Protein AF-A0A5C7MRT9-F1 (afdb_monomer_lite)

pLDDT: mean 90.29, std 13.17, range [33.81, 98.38]

Foldseek 3Di:
DPFPLAVDPDLVVLLVLLLVLLVPFDPRDPPVLSVLQSNLSSLLSPLCHPVHLVVTPVLSLVLLVCVLVDQSLVSSVVSRGDPVSSVSSVVLVPDDSVSSVSSSVSSNRSSVVVPDDDPDPPD

Structure (mmCIF, N/CA/C/O backbone):
data_AF-A0A5C7MRT9-F1
#
_entry.id   AF-A0A5C7MRT9-F1
#
loop_
_atom_site.group_PDB
_atom_site.id
_atom_site.type_symbol
_atom_site.label_atom_id
_atom_site.label_alt_id
_atom_site.label_comp_id
_atom_site.label_asym_id
_atom_site.label_entity_id
_atom_site.label_seq_id
_atom_site.pdbx_PDB_ins_code
_atom_site.Cartn_x
_atom_site.Cartn_y
_atom_site.Cartn_z
_atom_site.occupancy
_atom_site.B_iso_or_equiv
_atom_site.auth_seq_id
_atom_site.auth_comp_id
_atom_site.auth_asym_id
_atom_site.auth_atom_id
_atom_site.pdbx_PDB_model_num
ATOM 1 N N . MET A 1 1 ? 3.716 -20.343 1.724 1.00 57.84 1 MET A N 1
ATOM 2 C CA . MET A 1 1 ? 2.709 -19.690 0.866 1.00 57.84 1 MET A CA 1
ATOM 3 C C . MET A 1 1 ? 3.471 -18.870 -0.161 1.00 57.84 1 MET A C 1
ATOM 5 O O . MET A 1 1 ? 4.458 -18.258 0.225 1.00 57.84 1 MET A O 1
ATOM 9 N N . THR A 1 2 ? 3.120 -18.948 -1.443 1.00 80.62 2 THR A N 1
ATOM 10 C CA . THR A 1 2 ? 3.771 -18.133 -2.485 1.00 80.62 2 THR A CA 1
ATOM 11 C C . THR A 1 2 ? 3.417 -16.666 -2.255 1.00 80.62 2 THR A C 1
ATOM 13 O O . THR A 1 2 ? 2.261 -16.381 -1.954 1.00 80.62 2 THR A O 1
ATOM 16 N N . ASP A 1 3 ? 4.393 -15.760 -2.366 1.00 89.44 3 ASP A N 1
ATOM 17 C CA . ASP A 1 3 ? 4.154 -14.318 -2.230 1.00 89.44 3 ASP A CA 1
ATOM 18 C C . ASP A 1 3 ? 3.143 -13.856 -3.304 1.00 89.44 3 ASP A C 1
ATOM 20 O O . ASP A 1 3 ? 3.417 -14.035 -4.499 1.00 89.44 3 ASP A O 1
ATOM 24 N N . PRO A 1 4 ? 1.971 -13.314 -2.916 1.00 90.12 4 PRO A N 1
ATOM 25 C CA . PRO A 1 4 ? 0.929 -12.918 -3.858 1.00 90.12 4 PRO A CA 1
ATOM 26 C C . PRO A 1 4 ? 1.343 -11.755 -4.767 1.00 90.12 4 PRO A C 1
ATOM 28 O O . PRO A 1 4 ? 0.759 -11.599 -5.837 1.00 90.12 4 PRO A O 1
ATOM 31 N N . THR A 1 5 ? 2.365 -10.961 -4.429 1.00 94.00 5 THR A N 1
ATOM 32 C CA . THR A 1 5 ? 2.812 -9.890 -5.335 1.00 94.00 5 THR A CA 1
ATOM 33 C C . THR A 1 5 ? 3.476 -10.441 -6.599 1.00 94.00 5 THR A C 1
ATOM 35 O O . THR A 1 5 ? 3.490 -9.763 -7.624 1.00 94.00 5 THR A O 1
ATOM 38 N N . ASN A 1 6 ? 3.944 -11.696 -6.584 1.00 94.50 6 ASN A N 1
ATOM 39 C CA . ASN A 1 6 ? 4.554 -12.339 -7.751 1.00 94.50 6 ASN A CA 1
ATOM 40 C C . ASN A 1 6 ? 3.563 -12.620 -8.885 1.00 94.50 6 ASN A C 1
ATOM 42 O O . ASN A 1 6 ? 3.990 -12.812 -10.021 1.00 94.50 6 ASN A O 1
ATOM 46 N N . VAL A 1 7 ? 2.256 -12.676 -8.600 1.00 93.94 7 VAL A N 1
ATOM 47 C CA . VAL A 1 7 ? 1.239 -12.868 -9.646 1.00 93.94 7 VAL A CA 1
ATOM 48 C C . VAL A 1 7 ? 0.743 -11.549 -10.233 1.00 93.94 7 VAL A C 1
ATOM 50 O O . VAL A 1 7 ? -0.078 -11.580 -11.145 1.00 93.94 7 VAL A O 1
ATOM 53 N N . ILE A 1 8 ? 1.209 -10.405 -9.721 1.00 96.94 8 ILE A N 1
ATOM 54 C CA . ILE A 1 8 ? 0.821 -9.075 -10.189 1.00 96.94 8 ILE A CA 1
ATOM 55 C C . ILE A 1 8 ? 1.636 -8.717 -11.431 1.00 96.94 8 ILE A C 1
ATOM 57 O O . ILE A 1 8 ? 2.828 -8.439 -11.357 1.00 96.94 8 ILE A O 1
ATOM 61 N N . ASP A 1 9 ? 0.960 -8.709 -12.575 1.00 96.31 9 ASP A N 1
ATOM 62 C CA . ASP A 1 9 ? 1.498 -8.327 -13.886 1.00 96.31 9 ASP A CA 1
ATOM 63 C C . ASP A 1 9 ? 1.045 -6.927 -14.337 1.00 96.31 9 ASP A C 1
ATOM 65 O O . ASP A 1 9 ? 1.481 -6.431 -15.371 1.00 96.31 9 ASP A O 1
ATOM 69 N N . SER A 1 10 ? 0.139 -6.299 -13.586 1.00 97.56 10 SER A N 1
ATOM 70 C CA . SER A 1 10 ? -0.526 -5.054 -13.962 1.00 97.56 10 SER A CA 1
ATOM 71 C C . SER A 1 10 ? -1.142 -4.362 -12.747 1.00 97.56 10 SER A C 1
ATOM 73 O O . SER A 1 10 ? -1.501 -5.004 -11.753 1.00 97.56 10 SER A O 1
ATOM 75 N N . TYR A 1 11 ? -1.330 -3.042 -12.840 1.00 97.19 11 TYR A N 1
ATOM 76 C CA . TYR A 1 11 ? -2.042 -2.283 -11.807 1.00 97.19 11 TYR A CA 1
ATOM 77 C C . TYR A 1 11 ? -3.511 -2.718 -11.683 1.00 97.19 11 TYR A C 1
ATOM 79 O O . TYR A 1 11 ? -4.061 -2.730 -10.586 1.00 97.19 11 TYR A O 1
ATOM 87 N N . GLU A 1 12 ? -4.147 -3.134 -12.783 1.00 97.81 12 GLU A N 1
ATOM 88 C CA . GLU A 1 12 ? -5.518 -3.659 -12.762 1.00 97.81 12 GLU A CA 1
ATOM 89 C C . GLU A 1 12 ? -5.620 -4.918 -11.894 1.00 97.81 12 GLU A C 1
ATOM 91 O O . GLU A 1 12 ? -6.493 -5.006 -11.029 1.00 97.81 12 GLU A O 1
ATOM 96 N N . ARG A 1 13 ? -4.677 -5.857 -12.042 1.00 97.69 13 ARG A N 1
ATOM 97 C CA . ARG A 1 13 ? -4.628 -7.049 -11.193 1.00 97.69 13 ARG A CA 1
ATOM 98 C C . ARG A 1 13 ? -4.341 -6.703 -9.733 1.00 97.69 13 ARG A C 1
ATOM 100 O O . ARG A 1 13 ? -4.981 -7.267 -8.844 1.00 97.69 13 ARG A O 1
ATOM 107 N N . ALA A 1 14 ? -3.434 -5.756 -9.479 1.00 97.75 14 ALA A N 1
ATOM 108 C CA . ALA A 1 14 ? -3.190 -5.245 -8.130 1.00 97.75 14 ALA A CA 1
ATOM 109 C C . ALA A 1 14 ? -4.468 -4.647 -7.516 1.00 97.75 14 ALA A C 1
ATOM 111 O O . ALA A 1 14 ? -4.784 -4.914 -6.358 1.00 97.75 14 ALA A O 1
ATOM 112 N N . SER A 1 15 ? -5.241 -3.900 -8.310 1.00 98.00 15 SER A N 1
ATOM 113 C CA . SER A 1 15 ? -6.513 -3.306 -7.900 1.00 98.00 15 SER A CA 1
ATOM 114 C C . SER A 1 15 ? -7.576 -4.356 -7.597 1.00 98.00 15 SER A C 1
ATOM 116 O O . SER A 1 15 ? -8.184 -4.306 -6.529 1.00 98.00 15 SER A O 1
ATOM 118 N N . ALA A 1 16 ? -7.759 -5.347 -8.472 1.00 97.44 16 ALA A N 1
ATOM 119 C CA . ALA A 1 16 ? -8.692 -6.446 -8.244 1.00 97.44 16 ALA A CA 1
ATOM 120 C C . ALA A 1 16 ? -8.362 -7.211 -6.951 1.00 97.44 16 ALA A C 1
ATOM 122 O O . ALA A 1 16 ? -9.256 -7.508 -6.156 1.00 97.44 16 ALA A O 1
ATOM 123 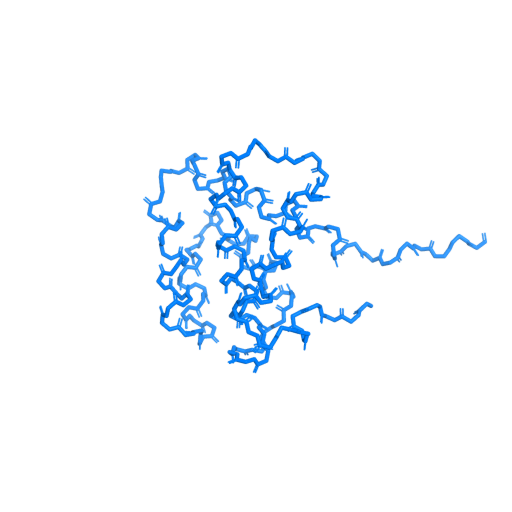N N . MET A 1 17 ? -7.074 -7.475 -6.707 1.00 95.62 17 MET A N 1
ATOM 124 C CA . MET A 1 17 ? -6.619 -8.135 -5.486 1.00 95.62 17 MET A CA 1
ATOM 125 C C . MET A 1 17 ? -6.855 -7.270 -4.244 1.00 95.62 17 MET A C 1
ATOM 127 O O . MET A 1 17 ? -7.420 -7.757 -3.269 1.00 95.62 17 MET A O 1
ATOM 131 N N . ALA A 1 18 ? -6.487 -5.987 -4.279 1.00 96.56 18 ALA A N 1
ATOM 132 C CA . ALA A 1 18 ? -6.720 -5.060 -3.173 1.00 96.56 18 ALA A CA 1
ATOM 133 C C . ALA A 1 18 ? -8.208 -4.964 -2.812 1.00 96.56 18 ALA A C 1
ATOM 135 O O . ALA A 1 18 ? -8.572 -5.085 -1.645 1.00 96.56 18 ALA A O 1
ATOM 136 N N . TRP A 1 19 ? -9.080 -4.838 -3.814 1.00 96.62 19 TRP A N 1
ATOM 137 C CA . TRP A 1 19 ? -10.527 -4.834 -3.617 1.00 96.62 19 TRP A CA 1
ATOM 138 C C . TRP A 1 19 ? -11.048 -6.120 -2.986 1.00 96.62 19 TRP A C 1
ATOM 140 O O . TRP A 1 19 ? -11.885 -6.060 -2.084 1.00 96.62 19 TRP A O 1
ATOM 150 N N . ALA A 1 20 ? -10.564 -7.275 -3.445 1.00 94.25 20 ALA A N 1
ATOM 151 C CA . ALA A 1 20 ? -10.942 -8.555 -2.865 1.00 94.25 20 ALA A CA 1
ATOM 152 C C . ALA A 1 20 ? -10.535 -8.629 -1.387 1.00 94.25 20 ALA A C 1
ATOM 154 O O . ALA A 1 20 ? -11.364 -8.969 -0.548 1.00 94.25 20 ALA A O 1
ATOM 155 N N . LEU A 1 21 ? -9.299 -8.251 -1.050 1.00 93.38 21 LEU A N 1
ATOM 156 C CA . LEU A 1 21 ? -8.803 -8.326 0.326 1.00 93.38 21 LEU A CA 1
ATOM 157 C C . LEU A 1 21 ? -9.499 -7.346 1.265 1.00 93.38 21 LEU A C 1
ATOM 159 O O . LEU A 1 21 ? -9.862 -7.731 2.370 1.00 93.38 21 LEU A O 1
ATOM 163 N N . ILE A 1 22 ? -9.754 -6.115 0.825 1.00 94.88 22 ILE A N 1
ATOM 164 C CA . ILE A 1 22 ? -10.477 -5.124 1.630 1.00 94.88 22 ILE A CA 1
ATOM 165 C C . ILE A 1 22 ? -11.912 -5.584 1.927 1.00 94.88 22 ILE A C 1
ATOM 167 O O . ILE A 1 22 ? -12.391 -5.434 3.049 1.00 94.88 22 ILE A O 1
ATOM 171 N N . ARG A 1 23 ? -12.598 -6.185 0.946 1.00 93.12 23 ARG A N 1
ATOM 172 C CA . ARG A 1 23 ? -13.979 -6.676 1.116 1.00 93.12 23 ARG A CA 1
ATOM 173 C C . ARG A 1 23 ? -14.072 -7.951 1.947 1.00 93.12 23 ARG A C 1
ATOM 175 O O . ARG A 1 23 ? -15.088 -8.171 2.598 1.00 93.12 23 ARG A O 1
ATOM 182 N N . LEU A 1 24 ? -13.046 -8.796 1.879 1.00 90.75 24 LEU A N 1
ATOM 183 C CA . LEU A 1 24 ? -12.975 -10.075 2.586 1.00 90.75 24 LEU A CA 1
ATOM 184 C C . LEU A 1 24 ? -12.237 -9.974 3.927 1.00 90.75 24 LEU A C 1
ATOM 186 O O . LEU A 1 24 ? -12.068 -10.992 4.598 1.00 90.75 24 LEU A O 1
ATOM 190 N N . ALA A 1 25 ? -11.790 -8.775 4.312 1.00 89.88 25 ALA A N 1
ATOM 191 C CA . ALA A 1 25 ? -11.114 -8.548 5.577 1.00 89.88 25 ALA A CA 1
ATOM 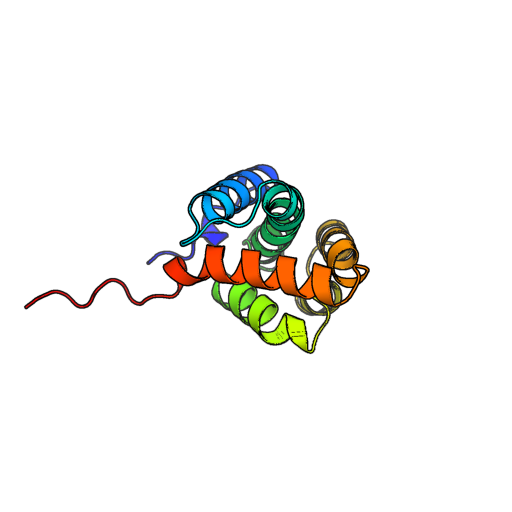192 C C . ALA A 1 25 ? -12.002 -9.007 6.751 1.00 89.88 25 ALA A C 1
ATOM 194 O O . ALA A 1 25 ? -13.223 -8.808 6.712 1.00 89.88 25 ALA A O 1
ATOM 195 N N . PRO A 1 26 ? -11.414 -9.587 7.812 1.00 80.88 26 PRO A N 1
ATOM 196 C CA . PRO A 1 26 ? -12.130 -9.798 9.061 1.00 80.88 26 PRO A CA 1
ATOM 197 C C . PRO A 1 26 ? -12.648 -8.442 9.550 1.00 80.88 26 PRO A C 1
ATOM 199 O O . PRO A 1 26 ? -11.858 -7.517 9.724 1.00 80.88 26 PRO A O 1
ATOM 202 N N . GLU A 1 27 ? -13.966 -8.324 9.722 1.00 84.38 27 GLU A N 1
ATOM 203 C CA . GLU A 1 27 ? -14.642 -7.061 10.061 1.00 84.38 27 GLU A CA 1
ATOM 204 C C . GLU A 1 27 ? -14.411 -5.961 9.003 1.00 84.38 27 GLU A C 1
ATOM 206 O O . GLU A 1 27 ? -13.639 -5.018 9.213 1.00 84.38 27 GLU A O 1
ATOM 211 N N . PRO A 1 28 ? -15.079 -6.062 7.837 1.00 82.69 28 PRO A N 1
ATOM 212 C CA . PRO A 1 28 ? -14.870 -5.119 6.751 1.00 82.69 28 PRO A CA 1
ATOM 213 C C . PRO A 1 28 ? -15.252 -3.703 7.188 1.00 82.69 28 PRO A C 1
ATOM 215 O O . PRO A 1 28 ? -16.279 -3.475 7.833 1.00 82.69 28 PRO A O 1
ATOM 218 N N . THR A 1 29 ? -14.431 -2.727 6.801 1.00 87.75 29 THR A N 1
ATOM 219 C CA . THR A 1 29 ? -14.714 -1.319 7.095 1.00 87.75 29 THR A CA 1
ATOM 220 C C . THR A 1 29 ? -15.978 -0.861 6.363 1.00 87.75 29 THR A C 1
ATOM 222 O O . THR A 1 29 ? -16.354 -1.470 5.359 1.00 87.75 29 THR A O 1
ATOM 225 N N . PRO A 1 30 ? -16.626 0.243 6.774 1.00 92.00 30 PRO A N 1
ATOM 226 C CA . PRO A 1 30 ? -17.714 0.836 5.996 1.00 92.00 30 PRO A CA 1
ATOM 227 C C . PRO A 1 30 ? -17.322 1.071 4.529 1.00 92.00 30 PRO A C 1
ATOM 229 O O . PRO A 1 30 ? -16.159 1.364 4.245 1.00 92.00 30 PRO A O 1
ATOM 232 N N . ALA A 1 31 ? -18.291 0.973 3.611 1.00 91.19 31 ALA A N 1
ATOM 233 C CA . ALA A 1 31 ? -18.063 0.997 2.158 1.00 91.19 31 ALA A CA 1
ATOM 234 C C . ALA A 1 31 ? -17.222 2.195 1.683 1.00 91.19 31 ALA A C 1
ATOM 236 O O . ALA A 1 31 ? -16.297 2.020 0.897 1.00 91.19 31 ALA A O 1
ATOM 237 N N . PHE A 1 32 ? -17.466 3.382 2.244 1.00 92.12 32 PHE A N 1
ATOM 238 C CA . PHE A 1 32 ? -16.675 4.584 1.968 1.00 92.12 32 PHE A CA 1
ATOM 239 C C . PHE A 1 32 ? -15.169 4.377 2.215 1.00 92.12 32 PHE A C 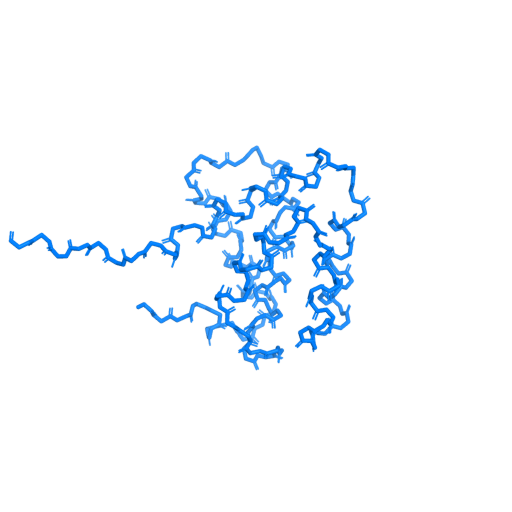1
ATOM 241 O O . PHE A 1 32 ? -14.332 4.702 1.378 1.00 92.12 32 PHE A O 1
ATOM 248 N N . TRP A 1 33 ? -14.811 3.766 3.347 1.00 92.44 33 TRP A N 1
ATOM 249 C CA . TRP A 1 33 ? -13.415 3.486 3.679 1.00 92.44 33 TRP A CA 1
ATOM 250 C C . TRP A 1 33 ? -12.825 2.369 2.819 1.00 92.44 33 TRP A C 1
ATOM 252 O O . TRP A 1 33 ? -11.619 2.366 2.580 1.00 92.44 33 TRP A O 1
ATOM 262 N N . GLN A 1 34 ? -13.651 1.461 2.295 1.00 93.25 34 GLN A N 1
ATOM 263 C CA . GLN A 1 34 ? -13.199 0.467 1.320 1.00 93.25 34 GLN A CA 1
ATOM 264 C C . GLN A 1 34 ? -12.824 1.124 -0.015 1.00 93.25 34 GLN A C 1
ATOM 266 O O . GLN A 1 34 ? -11.771 0.823 -0.573 1.00 93.25 34 GLN A O 1
ATOM 271 N N . GLU A 1 35 ? -13.652 2.057 -0.495 1.00 93.12 35 GLU A N 1
ATOM 272 C CA . GLU A 1 35 ? -13.413 2.831 -1.722 1.00 93.12 35 GLU A CA 1
ATOM 273 C C . GLU A 1 35 ? -12.138 3.672 -1.655 1.00 93.12 35 GLU A C 1
ATOM 275 O O . GLU A 1 35 ? -11.432 3.792 -2.655 1.00 93.12 35 GLU A O 1
ATOM 280 N N . MET A 1 36 ? -11.803 4.185 -0.472 1.00 92.38 36 MET A N 1
ATOM 281 C CA . MET A 1 36 ? -10.582 4.959 -0.250 1.00 92.38 36 MET A CA 1
ATOM 282 C C . MET A 1 36 ? -9.337 4.081 -0.048 1.00 92.38 36 MET A C 1
ATOM 284 O O . MET A 1 36 ? -8.253 4.421 -0.520 1.00 92.38 36 MET A O 1
ATOM 288 N N . SER A 1 37 ? -9.468 2.941 0.636 1.00 94.94 37 SER A N 1
ATOM 289 C CA . SER A 1 37 ? -8.326 2.076 0.974 1.00 94.94 37 SER A CA 1
ATOM 290 C C . SER A 1 37 ? -7.889 1.156 -0.166 1.00 94.94 37 SER A C 1
ATOM 292 O O . SER A 1 37 ? -6.692 0.915 -0.326 1.00 94.94 37 SER A O 1
ATOM 294 N N . ALA A 1 38 ? -8.814 0.664 -0.996 1.00 96.25 38 ALA A N 1
ATOM 295 C CA . ALA A 1 38 ? -8.474 -0.277 -2.063 1.00 96.25 38 ALA A CA 1
ATOM 296 C C . ALA A 1 38 ? -7.500 0.302 -3.115 1.00 96.25 38 ALA A C 1
ATOM 298 O O . ALA A 1 38 ? -6.540 -0.391 -3.457 1.00 96.25 38 ALA A O 1
ATOM 299 N N . PRO A 1 39 ? -7.647 1.550 -3.610 1.00 96.69 39 PRO A N 1
ATOM 300 C CA . PRO A 1 39 ? -6.686 2.134 -4.551 1.00 96.69 39 PRO A CA 1
ATOM 301 C C . PRO A 1 39 ? -5.282 2.325 -3.963 1.00 96.69 39 PRO A C 1
ATOM 303 O O . PRO A 1 39 ? -4.290 2.132 -4.671 1.00 96.69 39 PRO A O 1
ATOM 306 N N . ALA A 1 40 ? -5.198 2.679 -2.677 1.00 96.75 40 ALA A N 1
ATOM 307 C CA . ALA A 1 40 ? -3.937 2.832 -1.958 1.00 96.75 40 ALA A CA 1
ATOM 308 C C . ALA A 1 40 ? -3.233 1.483 -1.768 1.00 96.75 40 ALA A C 1
ATOM 310 O O . ALA A 1 40 ? -2.055 1.336 -2.095 1.00 96.75 40 ALA A O 1
ATOM 311 N N . LEU A 1 41 ? -3.977 0.463 -1.335 1.00 97.44 41 LEU A N 1
ATOM 312 C CA . LEU A 1 41 ? -3.451 -0.890 -1.203 1.00 97.44 41 LEU A CA 1
ATOM 313 C C . LEU A 1 41 ? -3.024 -1.464 -2.564 1.00 97.44 41 LEU A C 1
ATOM 315 O O . LEU A 1 41 ? -1.988 -2.116 -2.661 1.00 97.44 41 LEU A O 1
ATOM 319 N N . ALA A 1 42 ? -3.764 -1.160 -3.633 1.00 98.19 42 ALA A N 1
ATOM 320 C CA . ALA A 1 42 ? -3.383 -1.523 -4.995 1.00 98.19 42 ALA A CA 1
ATOM 321 C C . ALA A 1 42 ? -2.052 -0.885 -5.418 1.00 98.19 42 ALA A C 1
ATOM 323 O O . ALA A 1 42 ? -1.239 -1.544 -6.061 1.00 98.19 42 ALA A O 1
ATOM 324 N N . ALA A 1 43 ? -1.812 0.377 -5.042 1.00 98.19 43 ALA A N 1
ATOM 325 C CA . ALA A 1 43 ? -0.547 1.053 -5.321 1.00 98.19 43 ALA A CA 1
ATOM 326 C C . ALA A 1 43 ? 0.625 0.400 -4.574 1.00 98.19 43 ALA A C 1
ATOM 328 O O . ALA A 1 43 ? 1.658 0.147 -5.186 1.00 98.19 43 ALA A O 1
ATOM 329 N N . LEU A 1 44 ? 0.447 0.032 -3.299 1.00 97.75 44 LEU A N 1
ATOM 330 C CA . LEU A 1 44 ? 1.455 -0.731 -2.549 1.00 97.75 44 LEU A CA 1
ATOM 331 C C . LEU A 1 44 ? 1.733 -2.099 -3.180 1.00 97.75 44 LEU A C 1
ATOM 333 O O . LEU A 1 44 ? 2.888 -2.493 -3.323 1.00 97.75 44 LEU A O 1
ATOM 337 N N . PHE A 1 45 ? 0.688 -2.820 -3.580 1.00 98.00 45 PHE A N 1
ATOM 338 C CA . PHE A 1 45 ? 0.822 -4.130 -4.211 1.00 98.00 45 PHE A CA 1
ATOM 339 C C . PHE A 1 45 ? 1.535 -4.072 -5.556 1.00 98.00 45 PHE A C 1
ATOM 341 O O . PHE A 1 45 ? 2.422 -4.887 -5.802 1.00 98.00 45 PHE A O 1
ATOM 348 N N . TYR A 1 46 ? 1.179 -3.112 -6.410 1.00 98.38 46 TYR A N 1
ATOM 349 C CA . TYR A 1 46 ? 1.869 -2.936 -7.681 1.00 98.38 46 TYR A CA 1
ATOM 350 C C . TYR A 1 46 ? 3.325 -2.520 -7.462 1.00 98.38 46 TYR A C 1
ATOM 352 O O . TYR A 1 46 ? 4.213 -3.148 -8.035 1.00 98.38 46 TYR A O 1
ATOM 360 N N . ALA A 1 47 ? 3.579 -1.568 -6.557 1.00 98.12 47 ALA A N 1
ATOM 361 C CA . ALA A 1 47 ? 4.934 -1.156 -6.205 1.00 98.12 47 ALA A CA 1
ATOM 362 C C . ALA A 1 47 ? 5.787 -2.336 -5.724 1.00 98.12 47 ALA A C 1
ATOM 364 O O . ALA A 1 47 ? 6.941 -2.468 -6.113 1.00 98.12 47 ALA A O 1
ATOM 365 N N . ALA A 1 48 ? 5.221 -3.241 -4.926 1.00 97.62 48 ALA A N 1
ATOM 366 C CA . ALA A 1 48 ? 5.910 -4.421 -4.410 1.00 97.62 48 ALA A CA 1
ATOM 367 C C . ALA A 1 48 ? 6.062 -5.575 -5.419 1.00 97.62 48 ALA A C 1
ATOM 369 O O . ALA A 1 48 ? 6.730 -6.569 -5.112 1.00 97.62 48 ALA A O 1
ATOM 370 N N . SER A 1 49 ? 5.417 -5.487 -6.582 1.00 97.56 49 SER A N 1
ATOM 371 C CA . SER A 1 49 ? 5.425 -6.536 -7.601 1.00 97.56 49 SER A CA 1
ATOM 372 C C . SER A 1 49 ? 6.738 -6.568 -8.395 1.00 97.56 49 SER A C 1
ATOM 374 O O . SER A 1 49 ? 7.460 -5.568 -8.432 1.00 97.56 49 SER A O 1
ATOM 376 N N . PRO A 1 50 ? 7.043 -7.676 -9.098 1.00 97.00 50 PRO A N 1
ATOM 377 C CA . PRO A 1 50 ? 8.185 -7.746 -10.012 1.00 97.00 50 PRO A CA 1
ATOM 378 C C . PRO A 1 50 ? 8.142 -6.748 -11.180 1.00 97.00 50 PRO A C 1
ATOM 380 O O . PRO A 1 50 ? 9.165 -6.549 -11.827 1.00 97.00 50 PRO A O 1
ATOM 383 N N . GLN A 1 51 ? 6.977 -6.159 -11.478 1.00 97.12 51 GLN A N 1
ATOM 384 C CA . GLN A 1 51 ? 6.832 -5.146 -12.532 1.00 97.12 51 GLN A CA 1
ATOM 385 C C . GLN A 1 51 ? 7.301 -3.753 -12.091 1.00 97.12 51 GLN A C 1
ATOM 387 O O . GLN A 1 51 ? 7.407 -2.861 -12.929 1.00 97.12 51 GLN A O 1
ATOM 392 N N . ASP A 1 52 ? 7.564 -3.568 -10.795 1.00 96.75 52 ASP A N 1
ATOM 393 C CA . ASP A 1 52 ? 8.089 -2.327 -10.233 1.00 96.75 52 ASP A CA 1
ATOM 394 C C . ASP A 1 52 ? 9.300 -2.645 -9.334 1.00 96.75 52 ASP A C 1
ATOM 396 O O . ASP A 1 52 ? 10.354 -3.044 -9.830 1.00 96.75 52 ASP A O 1
ATOM 400 N N . THR A 1 53 ? 9.180 -2.560 -8.006 1.00 97.00 53 THR A N 1
ATOM 401 C CA . THR A 1 53 ? 10.352 -2.669 -7.114 1.00 97.00 53 THR A CA 1
ATOM 402 C C . THR A 1 53 ? 10.753 -4.101 -6.748 1.00 97.00 53 THR A C 1
ATOM 404 O O . THR A 1 53 ? 11.848 -4.316 -6.224 1.00 97.00 53 THR A O 1
ATOM 407 N N . GLY A 1 54 ? 9.869 -5.085 -6.941 1.00 96.12 54 GLY A N 1
ATOM 408 C CA . GLY A 1 54 ? 10.102 -6.484 -6.561 1.00 96.12 54 GLY A CA 1
ATOM 409 C C . GLY A 1 54 ? 10.271 -6.728 -5.054 1.00 96.12 54 GLY A C 1
ATOM 410 O O . GLY A 1 54 ? 10.839 -7.743 -4.655 1.00 96.12 54 GLY A O 1
ATOM 411 N N . ARG A 1 55 ? 9.820 -5.803 -4.197 1.00 95.88 55 ARG A N 1
ATOM 412 C CA . ARG A 1 55 ? 10.039 -5.857 -2.738 1.00 95.88 55 ARG A CA 1
ATOM 413 C C . ARG A 1 55 ? 9.194 -6.900 -1.997 1.00 95.88 55 ARG A C 1
ATOM 415 O O . ARG A 1 55 ? 9.532 -7.245 -0.864 1.00 95.88 55 ARG A O 1
ATOM 422 N N . GLY A 1 56 ? 8.129 -7.406 -2.616 1.00 94.94 56 GLY A N 1
ATOM 423 C CA . GLY A 1 56 ? 7.303 -8.476 -2.055 1.00 94.94 56 GLY A CA 1
ATOM 424 C C . GLY A 1 56 ? 6.309 -8.037 -0.975 1.00 94.94 56 GLY A C 1
ATOM 425 O O . GLY A 1 56 ? 6.329 -6.906 -0.479 1.00 94.94 56 GLY A O 1
ATOM 426 N N . MET A 1 57 ? 5.441 -8.964 -0.569 1.00 94.00 57 MET A N 1
ATOM 427 C CA . MET A 1 57 ? 4.378 -8.733 0.418 1.00 94.00 57 MET A CA 1
ATOM 428 C C . MET A 1 57 ? 4.916 -8.346 1.803 1.00 94.00 57 MET A C 1
ATOM 430 O O . MET A 1 57 ? 4.294 -7.559 2.517 1.00 94.00 57 MET A O 1
ATOM 434 N N . ASN A 1 58 ? 6.099 -8.842 2.179 1.00 92.62 58 ASN A N 1
ATOM 435 C CA . ASN A 1 58 ? 6.737 -8.464 3.443 1.00 92.62 58 ASN A CA 1
ATOM 436 C C . ASN A 1 58 ? 7.015 -6.958 3.510 1.00 92.62 58 ASN A C 1
ATOM 438 O O . ASN A 1 58 ? 6.820 -6.350 4.559 1.00 92.62 58 ASN A O 1
ATOM 442 N N . TRP A 1 59 ? 7.433 -6.343 2.401 1.00 95.31 59 TRP A N 1
ATOM 443 C CA . TRP A 1 59 ? 7.643 -4.899 2.352 1.00 95.31 59 TRP A CA 1
ATOM 444 C C . TRP A 1 59 ? 6.328 -4.129 2.454 1.00 95.31 59 TRP A C 1
ATOM 446 O O . TRP A 1 59 ? 6.274 -3.150 3.191 1.00 95.31 59 TRP A O 1
ATOM 456 N N . VAL A 1 60 ? 5.262 -4.599 1.795 1.00 96.06 60 VAL A N 1
ATOM 457 C CA . VAL A 1 60 ? 3.923 -3.993 1.915 1.00 96.06 60 VAL A CA 1
ATOM 458 C C . VAL A 1 60 ? 3.483 -3.962 3.374 1.00 96.06 60 VAL A C 1
ATOM 460 O O . VAL A 1 60 ? 3.038 -2.929 3.869 1.00 96.06 60 VAL A O 1
ATOM 463 N N . TYR A 1 61 ? 3.654 -5.078 4.081 1.00 93.44 61 TYR A N 1
ATOM 464 C CA . TYR A 1 61 ? 3.302 -5.156 5.490 1.00 93.44 61 TYR A CA 1
ATOM 465 C C . TYR A 1 61 ? 4.131 -4.206 6.358 1.00 93.44 61 TYR A C 1
ATOM 467 O O . TYR A 1 61 ? 3.566 -3.465 7.157 1.00 93.44 61 TYR A O 1
ATOM 475 N N . GLN A 1 62 ? 5.455 -4.178 6.180 1.00 93.75 62 GLN A N 1
ATOM 476 C CA . GLN A 1 62 ? 6.316 -3.263 6.935 1.00 93.75 62 GLN A CA 1
ATOM 477 C C . GLN A 1 62 ? 5.982 -1.795 6.649 1.00 93.75 62 GLN A C 1
ATOM 479 O O . GLN A 1 62 ? 5.886 -1.005 7.580 1.00 93.75 62 GLN A O 1
ATOM 484 N N . ALA A 1 63 ? 5.719 -1.434 5.389 1.00 95.69 63 ALA A N 1
ATOM 485 C CA . ALA A 1 63 ? 5.295 -0.085 5.025 1.00 95.69 63 ALA A CA 1
ATOM 486 C C . ALA A 1 63 ? 3.984 0.306 5.723 1.00 95.69 63 ALA A C 1
ATOM 488 O O . ALA A 1 63 ? 3.852 1.433 6.190 1.00 95.69 63 ALA A O 1
ATOM 489 N N . LEU A 1 64 ? 3.035 -0.629 5.840 1.00 95.19 64 LEU A N 1
ATOM 490 C CA . LEU A 1 64 ? 1.791 -0.404 6.569 1.00 95.19 64 LEU A CA 1
ATOM 491 C C . LEU A 1 64 ? 2.005 -0.295 8.078 1.00 95.19 64 LEU A C 1
ATOM 493 O O . LEU A 1 64 ? 1.331 0.522 8.693 1.00 95.19 64 LEU A O 1
ATOM 497 N N . LEU A 1 65 ? 2.897 -1.078 8.691 1.00 92.62 65 LEU A N 1
ATOM 498 C CA . LEU A 1 65 ? 3.222 -0.970 10.121 1.00 92.62 65 LEU A CA 1
ATOM 499 C C . LEU A 1 65 ? 3.891 0.365 10.456 1.00 92.62 65 LEU A C 1
ATOM 501 O O . LEU A 1 65 ? 3.486 1.034 11.401 1.00 92.62 65 LEU A O 1
ATOM 505 N N . ASP A 1 66 ? 4.841 0.787 9.630 1.00 93.69 66 ASP A N 1
ATOM 506 C CA . ASP A 1 66 ? 5.561 2.046 9.810 1.00 93.69 66 ASP A CA 1
ATOM 507 C C . ASP A 1 66 ? 4.704 3.272 9.462 1.00 93.69 66 ASP A C 1
ATOM 509 O O . ASP A 1 66 ? 5.101 4.399 9.751 1.00 93.69 66 ASP A O 1
ATOM 513 N N . ALA A 1 67 ? 3.536 3.078 8.840 1.00 92.00 67 ALA A N 1
ATOM 514 C CA . ALA A 1 67 ? 2.732 4.166 8.297 1.00 92.00 67 ALA A CA 1
ATOM 515 C C . ALA A 1 67 ? 2.263 5.181 9.356 1.00 92.00 67 ALA A C 1
ATOM 517 O O . ALA A 1 67 ? 1.986 6.321 9.006 1.00 92.00 67 ALA A O 1
ATOM 518 N N . ASP A 1 68 ? 2.192 4.825 10.641 1.00 84.19 68 ASP A N 1
ATOM 519 C CA . ASP A 1 68 ? 1.834 5.784 11.700 1.00 84.19 68 ASP A CA 1
ATOM 520 C C . ASP A 1 68 ? 2.947 6.826 11.941 1.00 84.19 68 ASP A C 1
ATOM 522 O O . ASP A 1 68 ? 2.667 7.961 12.319 1.00 84.19 68 ASP A O 1
ATOM 526 N N . GLU A 1 69 ? 4.202 6.464 11.661 1.00 85.50 69 GLU A N 1
ATOM 527 C CA . GLU A 1 69 ? 5.389 7.305 11.872 1.00 85.50 69 GLU A CA 1
ATOM 528 C C . GLU A 1 69 ? 6.022 7.793 10.559 1.00 85.50 69 GLU A C 1
ATOM 530 O O . GLU A 1 69 ? 6.835 8.721 10.556 1.00 85.50 69 GLU A O 1
ATOM 535 N N . ARG A 1 70 ? 5.688 7.154 9.433 1.00 89.25 70 ARG A N 1
ATOM 536 C CA . ARG A 1 70 ? 6.278 7.412 8.117 1.00 89.25 70 ARG A CA 1
ATOM 537 C C . ARG A 1 70 ? 5.213 7.526 7.036 1.00 89.25 70 ARG A C 1
ATOM 539 O O . ARG A 1 70 ? 4.219 6.807 7.022 1.00 89.25 70 ARG A O 1
ATOM 546 N N . ASN A 1 71 ? 5.474 8.399 6.072 1.00 93.44 71 ASN A N 1
ATOM 547 C CA . ASN A 1 71 ? 4.610 8.584 4.911 1.00 93.44 71 ASN A CA 1
ATOM 548 C C . ASN A 1 71 ? 4.738 7.401 3.943 1.00 93.44 71 ASN A C 1
ATOM 550 O O . ASN A 1 71 ? 5.853 6.974 3.619 1.00 93.44 71 ASN A O 1
ATOM 554 N N . LEU A 1 72 ? 3.608 6.905 3.436 1.00 95.69 72 LEU A N 1
ATOM 555 C CA . LEU A 1 72 ? 3.582 5.794 2.482 1.00 95.69 72 LEU A CA 1
ATOM 556 C C . LEU A 1 72 ? 4.258 6.179 1.162 1.00 95.69 72 LEU A C 1
ATOM 558 O O . LEU A 1 72 ? 4.999 5.378 0.591 1.00 95.69 72 LEU A O 1
ATOM 562 N N . ALA A 1 73 ? 4.072 7.420 0.706 1.00 96.56 73 ALA A N 1
ATOM 563 C CA . ALA A 1 73 ? 4.731 7.931 -0.493 1.00 96.56 73 ALA A CA 1
ATOM 564 C C . ALA A 1 73 ? 6.259 7.959 -0.342 1.00 96.56 73 ALA A C 1
ATOM 566 O O . ALA A 1 73 ? 6.989 7.587 -1.260 1.00 96.56 73 ALA A O 1
ATOM 567 N N . ALA A 1 74 ? 6.758 8.356 0.832 1.00 95.44 74 ALA A N 1
ATOM 568 C CA . ALA A 1 74 ? 8.193 8.373 1.106 1.00 95.44 74 ALA A CA 1
ATOM 569 C C . ALA A 1 74 ? 8.774 6.952 1.129 1.00 95.44 74 ALA A C 1
ATOM 571 O O . ALA A 1 74 ? 9.839 6.717 0.557 1.00 95.44 74 ALA A O 1
ATOM 572 N N . ALA A 1 75 ? 8.057 5.996 1.729 1.00 95.38 75 ALA A N 1
ATOM 573 C CA . ALA A 1 75 ? 8.449 4.589 1.731 1.00 95.38 75 ALA A CA 1
ATOM 574 C C . ALA A 1 75 ? 8.493 3.999 0.309 1.00 95.38 75 ALA A C 1
ATOM 576 O O . ALA A 1 75 ? 9.456 3.314 -0.039 1.00 95.38 75 ALA A O 1
ATOM 577 N N . ALA A 1 76 ? 7.492 4.296 -0.525 1.00 96.69 76 ALA A N 1
ATOM 578 C CA . ALA A 1 76 ? 7.440 3.862 -1.921 1.00 96.69 76 ALA A CA 1
ATOM 579 C C . ALA A 1 76 ? 8.568 4.475 -2.765 1.00 96.69 76 ALA A C 1
ATOM 581 O O . ALA A 1 76 ? 9.285 3.752 -3.455 1.00 96.69 76 ALA A O 1
ATOM 582 N N . SER A 1 77 ? 8.796 5.783 -2.636 1.00 97.19 77 SER A N 1
ATOM 583 C CA . SER A 1 77 ? 9.895 6.479 -3.313 1.00 97.19 77 SER A CA 1
ATOM 584 C C . SER A 1 77 ? 11.262 5.907 -2.919 1.00 97.19 77 SER A C 1
ATOM 586 O O . SER A 1 77 ? 12.073 5.572 -3.781 1.00 97.19 77 SER A O 1
ATOM 588 N N . ALA A 1 78 ? 11.499 5.681 -1.621 1.00 96.19 78 ALA A N 1
ATOM 589 C CA . ALA A 1 78 ? 12.737 5.073 -1.128 1.00 96.19 78 ALA A CA 1
ATOM 590 C C . ALA A 1 78 ? 12.926 3.618 -1.599 1.00 96.19 78 ALA A C 1
ATOM 592 O O . ALA A 1 78 ? 14.056 3.141 -1.726 1.00 96.19 78 ALA A O 1
ATOM 593 N N . ALA A 1 79 ? 11.830 2.905 -1.867 1.00 95.50 79 ALA A N 1
ATOM 594 C CA . ALA A 1 79 ? 11.870 1.569 -2.446 1.00 95.50 79 ALA A CA 1
ATOM 595 C C . ALA A 1 79 ? 12.188 1.569 -3.950 1.00 95.50 79 ALA A C 1
ATOM 597 O O . ALA A 1 79 ? 12.575 0.514 -4.457 1.00 95.50 79 ALA A O 1
ATOM 598 N N . GLY A 1 80 ? 12.083 2.725 -4.617 1.00 96.56 80 GLY A N 1
ATOM 599 C CA . GLY A 1 80 ? 12.276 2.898 -6.055 1.00 96.56 80 GLY A CA 1
ATOM 600 C C . GLY A 1 80 ? 11.001 2.727 -6.880 1.00 96.56 80 GLY A C 1
ATOM 601 O O . GLY A 1 80 ? 11.111 2.411 -8.057 1.00 96.56 80 GLY A O 1
ATOM 602 N N . ALA A 1 81 ? 9.821 2.878 -6.267 1.00 97.00 81 ALA A N 1
ATOM 603 C CA . ALA A 1 81 ? 8.543 2.696 -6.949 1.00 97.00 81 ALA A CA 1
ATOM 604 C C . ALA A 1 81 ? 8.286 3.776 -8.006 1.00 97.00 81 ALA A C 1
ATOM 606 O O . ALA A 1 81 ? 8.742 4.918 -7.871 1.00 97.00 81 ALA A O 1
ATOM 607 N N . ASP A 1 82 ? 7.482 3.433 -9.011 1.00 96.06 82 ASP A N 1
ATOM 608 C CA . ASP A 1 82 ? 7.079 4.364 -10.059 1.00 96.06 82 ASP A CA 1
ATOM 609 C C . ASP A 1 82 ? 6.435 5.648 -9.492 1.00 96.06 82 ASP A C 1
ATOM 611 O O . ASP A 1 82 ? 5.764 5.659 -8.447 1.00 96.06 82 ASP A O 1
ATOM 615 N N . ALA A 1 83 ? 6.631 6.762 -10.203 1.00 96.12 83 ALA A N 1
ATOM 616 C CA . ALA A 1 83 ? 6.144 8.073 -9.789 1.00 96.12 83 ALA A CA 1
ATOM 617 C C . ALA A 1 83 ? 4.614 8.111 -9.634 1.00 96.12 83 ALA A C 1
ATOM 619 O O . ALA A 1 83 ? 4.111 8.778 -8.729 1.00 96.12 83 ALA A O 1
ATOM 620 N N . GLU A 1 84 ? 3.865 7.377 -10.462 1.00 95.81 84 GLU A N 1
ATOM 621 C CA . GLU A 1 84 ? 2.408 7.290 -10.354 1.00 95.81 84 GLU A CA 1
ATOM 622 C C . GLU A 1 84 ? 1.983 6.539 -9.086 1.00 95.81 84 GLU A C 1
ATOM 624 O O . GLU A 1 84 ? 1.029 6.954 -8.423 1.00 95.81 84 GLU A O 1
ATOM 629 N N . MET A 1 85 ? 2.696 5.475 -8.701 1.00 97.00 85 MET A N 1
ATOM 630 C CA . MET A 1 85 ? 2.411 4.749 -7.455 1.00 97.00 85 MET A CA 1
ATOM 631 C C . MET A 1 85 ? 2.724 5.616 -6.238 1.00 97.00 85 MET A C 1
ATOM 633 O O . MET A 1 85 ? 1.898 5.739 -5.333 1.00 97.00 85 MET A O 1
ATOM 637 N N . THR A 1 86 ? 3.876 6.287 -6.257 1.00 97.12 86 THR A N 1
ATOM 638 C CA . THR A 1 86 ? 4.277 7.239 -5.215 1.00 97.12 86 THR A CA 1
ATOM 639 C C . THR A 1 86 ? 3.245 8.360 -5.063 1.00 97.12 86 THR A C 1
ATOM 641 O O . THR A 1 86 ? 2.818 8.664 -3.949 1.00 97.12 86 THR A O 1
ATOM 644 N N . ARG A 1 87 ? 2.769 8.932 -6.177 1.00 96.19 87 ARG A N 1
ATOM 645 C CA . ARG A 1 87 ? 1.737 9.979 -6.185 1.00 96.19 87 ARG A CA 1
ATOM 646 C C . ARG A 1 87 ? 0.415 9.495 -5.590 1.00 96.19 87 ARG A C 1
ATOM 648 O O . ARG A 1 87 ? -0.183 10.211 -4.794 1.00 96.19 87 ARG A O 1
ATOM 655 N N . ARG A 1 88 ? -0.044 8.293 -5.954 1.00 95.12 88 ARG A N 1
ATOM 656 C CA . ARG A 1 88 ? -1.282 7.702 -5.409 1.00 95.12 88 ARG A CA 1
ATOM 657 C C . ARG A 1 88 ? -1.211 7.508 -3.900 1.00 95.12 88 ARG A C 1
ATOM 659 O O . ARG A 1 88 ? -2.206 7.739 -3.223 1.00 95.12 88 ARG A O 1
ATOM 666 N N . LEU A 1 89 ? -0.050 7.113 -3.383 1.00 96.50 89 LEU A N 1
ATOM 667 C CA . LEU A 1 89 ? 0.169 6.969 -1.945 1.00 96.50 89 LEU A CA 1
ATOM 668 C C . LEU A 1 89 ? 0.253 8.324 -1.233 1.00 96.50 89 LEU A C 1
ATOM 670 O O . LEU A 1 89 ? -0.225 8.435 -0.110 1.00 96.50 89 LEU A O 1
ATOM 674 N N . GLY A 1 90 ? 0.747 9.366 -1.908 1.00 94.88 90 GLY A N 1
ATOM 675 C CA . GLY A 1 90 ? 0.744 10.735 -1.380 1.00 94.88 90 GLY A CA 1
ATOM 676 C C . GLY A 1 90 ? -0.660 11.247 -1.054 1.00 94.88 90 GLY A C 1
ATOM 677 O O . GLY A 1 90 ? -0.850 11.897 -0.036 1.00 94.88 90 GLY A O 1
ATOM 678 N N . LEU A 1 91 ? -1.670 10.845 -1.835 1.00 92.56 91 LEU A N 1
ATOM 679 C CA . LEU A 1 91 ? -3.069 11.197 -1.558 1.00 92.56 91 LEU A CA 1
ATOM 680 C C . LEU A 1 91 ? -3.578 10.644 -0.219 1.00 92.56 91 LEU A C 1
ATOM 682 O O . LEU A 1 91 ? -4.506 11.204 0.353 1.00 92.56 91 LEU A O 1
ATOM 686 N N . VAL A 1 92 ? -3.004 9.540 0.268 1.00 93.19 92 VAL A N 1
ATOM 687 C CA . VAL A 1 92 ? -3.321 8.986 1.594 1.00 93.19 92 VAL A CA 1
ATOM 688 C C . VAL A 1 92 ? -2.622 9.780 2.689 1.00 93.19 92 VAL A C 1
ATOM 690 O O . VAL A 1 92 ? -3.198 9.992 3.754 1.00 93.19 92 VAL A O 1
ATOM 693 N N . ASP A 1 93 ? -1.383 10.203 2.435 1.00 92.69 93 ASP A N 1
ATOM 694 C CA . ASP A 1 93 ? -0.592 10.986 3.384 1.00 92.69 93 ASP A CA 1
ATOM 695 C C . ASP A 1 93 ? -1.152 12.408 3.585 1.00 92.69 93 ASP A C 1
ATOM 697 O O . ASP A 1 93 ? -0.975 12.966 4.664 1.00 92.69 93 ASP A O 1
ATOM 701 N N . ASP A 1 94 ? -1.880 12.950 2.602 1.00 94.69 94 ASP A N 1
ATOM 702 C CA . ASP A 1 94 ? -2.535 14.268 2.660 1.00 94.69 94 ASP A CA 1
ATOM 703 C C . ASP A 1 94 ? -3.889 14.278 3.410 1.00 94.69 94 ASP A C 1
ATOM 705 O O . ASP A 1 94 ? -4.492 15.339 3.583 1.00 94.69 94 ASP A O 1
ATOM 709 N N . LEU A 1 95 ? -4.402 13.117 3.837 1.00 93.31 95 LEU A N 1
ATOM 710 C CA . LEU A 1 95 ? -5.654 13.024 4.601 1.00 93.31 95 LEU A CA 1
ATOM 711 C C . LEU A 1 95 ? -5.499 13.554 6.032 1.00 93.31 95 LEU A C 1
ATOM 713 O O . LEU A 1 95 ? -4.416 13.508 6.619 1.00 93.31 95 LEU A O 1
ATOM 717 N N . ASP A 1 96 ? -6.620 13.956 6.641 1.00 95.06 96 ASP A N 1
ATOM 718 C CA . ASP A 1 96 ? -6.654 14.266 8.073 1.00 95.06 96 ASP A CA 1
ATOM 719 C C . ASP A 1 96 ? -6.144 13.063 8.897 1.00 95.06 96 ASP A C 1
ATOM 721 O O . ASP A 1 96 ? -6.455 11.916 8.548 1.00 95.06 96 ASP A O 1
ATOM 725 N N . PRO A 1 97 ? -5.424 13.275 10.018 1.00 93.31 97 PRO A N 1
ATOM 726 C CA . PRO A 1 97 ? -4.780 12.192 10.768 1.00 93.31 97 PRO A CA 1
ATOM 727 C C . PRO A 1 97 ? -5.709 11.023 11.129 1.00 93.31 97 PRO A C 1
ATOM 729 O O . PRO A 1 97 ? -5.347 9.864 10.923 1.00 93.31 97 PRO A O 1
ATOM 732 N N . ASP A 1 98 ? -6.932 11.311 11.581 1.00 92.94 98 ASP A N 1
ATOM 733 C CA . ASP A 1 98 ? -7.918 10.287 11.957 1.00 92.94 98 ASP A CA 1
ATOM 734 C C . ASP A 1 98 ? -8.422 9.491 10.739 1.00 92.94 98 ASP A C 1
ATOM 736 O O . ASP A 1 98 ? -8.647 8.276 10.802 1.00 92.94 98 ASP A O 1
ATOM 740 N N . GLN A 1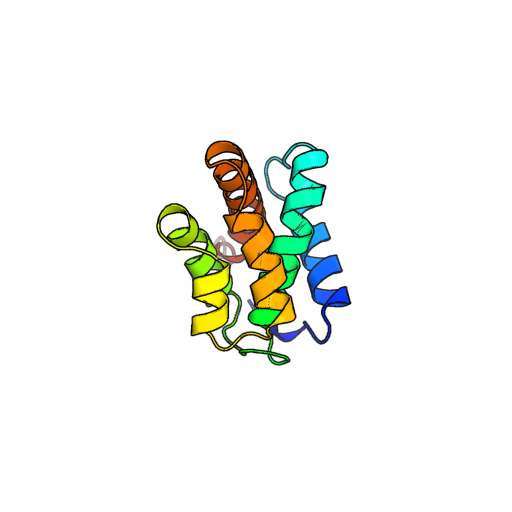 99 ? -8.580 10.164 9.595 1.00 93.94 99 GLN A N 1
ATOM 741 C CA . GLN A 1 99 ? -8.988 9.534 8.338 1.00 93.94 99 GLN A CA 1
ATOM 742 C C . GLN A 1 99 ? -7.867 8.645 7.798 1.00 93.94 99 GLN A C 1
ATOM 744 O O . GLN A 1 99 ? -8.105 7.496 7.420 1.00 93.94 99 GLN A O 1
ATOM 749 N N . ARG A 1 100 ? -6.632 9.154 7.828 1.00 94.88 100 ARG A N 1
ATOM 750 C CA . ARG A 1 100 ? -5.423 8.424 7.450 1.00 94.88 100 ARG A CA 1
ATOM 751 C C . ARG A 1 100 ? -5.248 7.174 8.307 1.00 94.88 100 ARG A C 1
ATOM 753 O O . ARG A 1 100 ? -5.059 6.087 7.763 1.00 94.88 100 ARG A O 1
ATOM 760 N N . GLN A 1 101 ? -5.393 7.296 9.626 1.00 94.00 101 GLN A N 1
ATOM 761 C CA . GLN A 1 101 ? -5.327 6.165 10.551 1.00 94.00 101 GLN A CA 1
ATOM 762 C C . GLN A 1 101 ? -6.414 5.124 10.252 1.00 94.00 101 GLN A C 1
ATOM 764 O O . GLN A 1 101 ? -6.136 3.923 10.222 1.00 94.00 101 GLN A O 1
ATOM 769 N N . THR A 1 102 ? -7.644 5.569 9.976 1.00 93.56 102 THR A N 1
ATOM 770 C CA . THR A 1 102 ? -8.755 4.679 9.602 1.00 93.56 102 THR A CA 1
ATOM 771 C C . THR A 1 102 ? -8.440 3.895 8.326 1.00 93.56 102 THR A C 1
ATOM 773 O O . THR A 1 102 ? -8.658 2.682 8.268 1.00 93.56 102 THR A O 1
ATOM 776 N N . LEU A 1 103 ? -7.879 4.569 7.319 1.00 94.75 103 LEU A N 1
ATOM 777 C CA . LEU A 1 103 ? -7.505 3.980 6.035 1.00 94.75 103 LEU A CA 1
ATOM 778 C C . LEU A 1 103 ? -6.350 2.976 6.193 1.00 94.75 103 LEU A C 1
ATOM 780 O O . LEU A 1 103 ? -6.443 1.851 5.702 1.00 94.75 103 LEU A O 1
ATOM 784 N N . ILE A 1 104 ? -5.299 3.328 6.940 1.00 94.81 104 ILE A N 1
ATOM 785 C CA . ILE A 1 104 ? -4.172 2.431 7.243 1.00 94.81 104 ILE A CA 1
ATOM 786 C C . ILE A 1 104 ? -4.651 1.193 8.007 1.00 94.81 104 ILE A C 1
ATOM 788 O O . ILE A 1 104 ? -4.278 0.075 7.653 1.00 94.81 104 ILE A O 1
ATOM 792 N N . ALA A 1 105 ? -5.515 1.358 9.011 1.00 93.31 105 ALA A N 1
ATOM 793 C CA . ALA A 1 105 ? -6.078 0.238 9.760 1.00 93.31 105 ALA A CA 1
ATOM 794 C C . ALA A 1 105 ? -6.905 -0.701 8.866 1.00 93.31 105 ALA A C 1
ATOM 796 O O . ALA A 1 105 ? -6.823 -1.919 9.020 1.00 93.31 105 ALA A O 1
ATOM 797 N N . ALA A 1 106 ? -7.665 -0.158 7.908 1.00 94.25 106 ALA A N 1
ATOM 798 C CA . ALA A 1 106 ? -8.386 -0.949 6.909 1.00 94.25 106 ALA A CA 1
ATOM 799 C C . ALA A 1 106 ? -7.429 -1.809 6.069 1.00 94.25 106 ALA A C 1
ATOM 801 O O . ALA A 1 106 ? -7.640 -3.012 5.918 1.00 94.25 106 ALA A O 1
ATOM 802 N N . MET A 1 107 ? -6.346 -1.202 5.570 1.00 95.12 107 MET A N 1
ATOM 803 C CA . MET A 1 107 ? -5.333 -1.900 4.777 1.00 95.12 107 MET A CA 1
ATOM 804 C C . MET A 1 107 ? -4.607 -2.975 5.592 1.00 95.12 107 MET A C 1
ATOM 806 O O . MET A 1 107 ? -4.451 -4.087 5.096 1.00 95.12 107 MET A O 1
ATOM 810 N N . ARG A 1 108 ? -4.221 -2.681 6.845 1.00 93.56 108 ARG A N 1
ATOM 811 C CA . ARG A 1 108 ? -3.602 -3.652 7.768 1.00 93.56 108 ARG A CA 1
ATOM 812 C C . ARG A 1 108 ? -4.494 -4.882 7.956 1.00 93.56 108 ARG A C 1
ATOM 814 O O . ARG A 1 108 ? -4.079 -5.988 7.628 1.00 93.56 108 ARG A O 1
ATOM 821 N N . ARG A 1 109 ? -5.764 -4.689 8.333 1.00 91.69 109 ARG A N 1
ATOM 822 C CA . ARG A 1 109 ? -6.721 -5.800 8.513 1.00 91.69 109 ARG A CA 1
ATOM 823 C C . ARG A 1 109 ? -6.900 -6.655 7.258 1.00 91.69 109 ARG A C 1
ATOM 825 O O . ARG A 1 109 ? -7.088 -7.863 7.363 1.00 91.69 109 ARG A O 1
ATOM 832 N N . ALA A 1 110 ? -6.851 -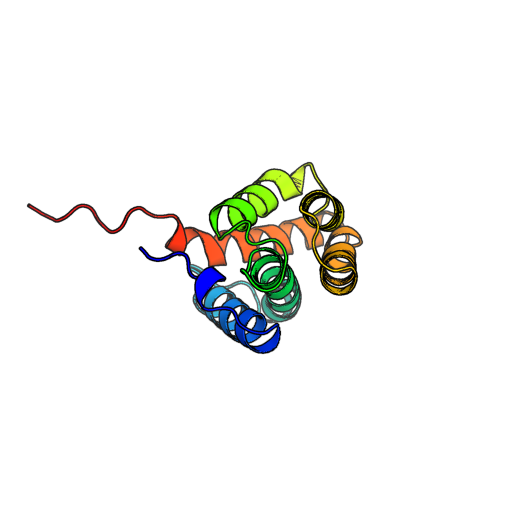6.043 6.076 1.00 92.44 110 ALA A N 1
ATOM 833 C CA . ALA A 1 110 ? -6.975 -6.758 4.809 1.00 92.44 110 ALA A CA 1
ATOM 834 C C . ALA A 1 110 ? -5.751 -7.633 4.489 1.00 92.44 110 ALA A C 1
ATOM 836 O O . ALA A 1 110 ? -5.892 -8.677 3.848 1.00 92.44 110 ALA A O 1
ATOM 837 N N . VAL A 1 111 ? -4.552 -7.228 4.924 1.00 92.00 111 VAL A N 1
ATOM 838 C CA . VAL A 1 111 ? -3.311 -7.978 4.678 1.00 92.00 111 VAL A CA 1
ATOM 839 C C . VAL A 1 111 ? -2.962 -8.966 5.790 1.00 92.00 111 VAL A C 1
ATOM 841 O O . VAL A 1 111 ? -2.312 -9.969 5.505 1.00 92.00 111 VAL A O 1
ATOM 844 N N . ASP A 1 112 ? -3.428 -8.743 7.021 1.00 88.31 112 ASP A N 1
ATOM 845 C CA . ASP A 1 112 ? -3.133 -9.578 8.194 1.00 88.31 112 ASP A CA 1
ATOM 846 C C . ASP A 1 112 ? -3.349 -11.093 7.977 1.00 88.31 112 ASP A C 1
ATOM 848 O O . ASP A 1 112 ? -2.478 -11.876 8.373 1.00 88.31 112 ASP A O 1
ATOM 852 N N . PRO A 1 113 ? -4.423 -11.564 7.302 1.00 82.88 113 PRO A N 1
ATOM 853 C CA . PRO A 1 113 ? -4.613 -12.993 7.042 1.00 82.88 113 PRO A CA 1
ATOM 854 C C . PRO A 1 113 ? -3.491 -13.637 6.217 1.00 82.88 113 PRO A C 1
ATOM 856 O O . PRO A 1 113 ? -3.237 -14.831 6.357 1.00 82.88 113 PRO A O 1
ATOM 859 N N . TRP A 1 114 ? -2.791 -12.865 5.381 1.00 75.69 114 TRP A N 1
ATOM 860 C CA . TRP A 1 114 ? -1.667 -13.361 4.579 1.00 75.69 114 TRP A CA 1
ATOM 861 C C . TRP A 1 114 ? -0.376 -13.530 5.378 1.00 75.69 114 TRP A C 1
ATOM 863 O O . TRP A 1 114 ? 0.578 -14.143 4.898 1.00 75.69 114 TRP A O 1
ATOM 873 N N . LEU A 1 115 ? -0.335 -12.986 6.589 1.00 70.56 115 LEU A N 1
ATOM 874 C CA . LEU A 1 115 ? 0.845 -12.971 7.446 1.00 70.56 115 LEU A CA 1
ATOM 875 C C . LEU A 1 115 ? 0.771 -14.030 8.540 1.00 70.56 115 LEU A C 1
ATOM 877 O O . LEU A 1 115 ? 1.772 -14.298 9.207 1.00 70.56 115 LEU A O 1
ATOM 881 N N . GLN A 1 116 ? -0.388 -14.670 8.710 1.00 61.75 116 GLN A N 1
ATOM 882 C CA . GLN A 1 116 ? -0.482 -15.817 9.593 1.00 61.75 116 GLN A CA 1
ATOM 883 C C . GLN A 1 116 ? 0.323 -16.984 9.004 1.00 61.75 116 GLN A C 1
ATOM 885 O O . GLN A 1 116 ? 0.176 -17.304 7.817 1.00 61.75 116 GLN A O 1
ATOM 890 N N . PRO A 1 117 ? 1.179 -17.656 9.799 1.00 48.91 117 PRO A N 1
ATOM 891 C CA . PRO A 1 117 ? 1.741 -18.925 9.371 1.00 48.91 117 PRO A CA 1
ATOM 892 C C . PRO A 1 117 ? 0.573 -19.855 9.039 1.00 48.91 117 PRO A C 1
ATOM 894 O O . PRO A 1 117 ? -0.379 -19.949 9.816 1.00 48.91 117 PRO A O 1
ATOM 897 N N . ALA A 1 118 ? 0.635 -20.510 7.873 1.00 48.88 118 ALA A N 1
ATOM 898 C CA . ALA A 1 118 ? -0.331 -21.536 7.495 1.00 48.88 118 ALA A CA 1
ATOM 899 C C . ALA A 1 118 ? -0.570 -22.431 8.714 1.00 48.88 118 ALA A C 1
ATOM 901 O O . ALA A 1 118 ? 0.415 -22.898 9.291 1.00 48.88 118 ALA A O 1
ATOM 902 N N . HIS A 1 119 ? -1.838 -22.566 9.125 1.00 41.25 119 HIS A N 1
ATOM 903 C CA . HIS A 1 119 ? -2.270 -23.262 10.340 1.00 41.25 119 HIS A CA 1
ATOM 904 C C . HIS A 1 119 ? -1.287 -24.368 10.755 1.00 41.25 119 HIS A C 1
ATOM 906 O O . HIS A 1 119 ? -0.966 -25.212 9.905 1.00 41.25 119 HIS A O 1
ATOM 912 N N . PRO A 1 120 ? -0.815 -24.416 12.020 1.00 40.19 120 PRO A N 1
ATOM 913 C CA . PRO A 1 120 ? -0.045 -25.564 12.471 1.00 40.19 120 PRO A CA 1
ATOM 914 C C . PRO A 1 120 ? -0.868 -26.808 12.148 1.00 40.19 120 PRO A C 1
ATOM 916 O O . PRO A 1 120 ? -2.051 -26.874 12.492 1.00 40.19 120 PRO A O 1
ATOM 919 N N . LYS A 1 121 ? -0.262 -27.748 11.409 1.00 33.81 121 LYS A N 1
ATOM 920 C CA . LYS A 1 121 ? -0.869 -29.053 11.152 1.00 33.81 121 LYS A CA 1
ATOM 921 C C . LYS A 1 121 ? -1.350 -29.573 12.499 1.00 33.81 121 LYS A C 1
ATOM 923 O O . LYS A 1 121 ? -0.543 -29.728 13.413 1.00 33.81 121 LYS A O 1
ATOM 928 N N . VAL A 1 122 ? -2.659 -29.766 12.619 1.00 45.00 122 VAL A N 1
ATOM 929 C CA . VAL A 1 122 ? -3.236 -30.507 13.733 1.00 45.00 122 VAL A CA 1
ATOM 930 C C . VAL A 1 122 ? -2.663 -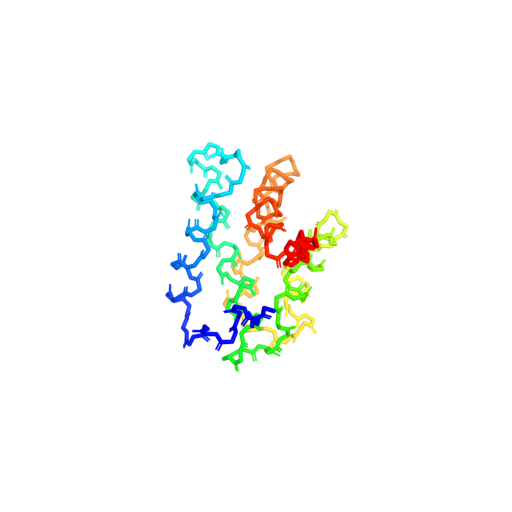31.916 13.598 1.00 45.00 122 VAL A C 1
ATOM 932 O O . VAL A 1 122 ? -3.004 -32.625 12.650 1.00 45.00 122 VAL A O 1
ATOM 935 N N . SER A 1 123 ? -1.676 -32.220 14.441 1.00 44.06 123 SER A N 1
ATOM 936 C CA . SER A 1 123 ? -1.088 -33.552 14.600 1.00 44.06 123 SER A CA 1
ATOM 937 C C . SER A 1 123 ? -2.085 -34.505 15.237 1.00 44.06 123 SER A C 1
ATOM 939 O O . SER A 1 123 ? -2.859 -34.039 16.104 1.00 44.06 123 SER A O 1
#

Sequence (123 aa):
MTDPTNVIDSYERASAMAWALIRLAPEPTPAFWQEMSAPALAALFYAASPQDTGRGMNWVYQALLDADERNLAAAASAAGADAEMTRRLGLVDDLDPDQRQTLIAAMRRAVDPWLQPAHPKVS

Radius of gyration: 13.79 Å; chains: 1; bounding box: 31×48×29 Å

Secondary structure (DSSP, 8-state):
---GGGG--SHHHHHHHHHHHHHHSSSPPPHHHHHHHHHHHHHHHHHTSTTTT--HHHHHHHHHHHTTTS-HHHHHHHHT--HHHHHHHHHHHTS-HHHHHHHHHHHHHHHGGGTS-S-----